Protein AF-A0AAN4YUD2-F1 (afdb_monomer_lite)

Foldseek 3Di:
DDDPDPDDDPDDDDDDDDDQQDQPDPVNVVQFQPDLEAEDAAPQQDLVCLLSNLVSCNRRHHVNHDYHYHHDQPVHPVSVVSSVVNNVVVPDDDPDDWDWDVVCCVVPVDTDIDD

Radius of gyration: 17.35 Å; chains: 1; bounding box: 38×37×49 Å

Organism: Aspergillus oryzae (NCBI:txid5062)

Sequence (115 aa):
MSSNLPDPSTAQVSIYPHEWGVFTAPFAQENKGAFTRIIAADCFWQKSQHESLARSMAWFLAPGGRVWVVSEPHLGRAVVVGFFETVLALGFEIEVVFERDLMSYIESGVEVRRE

Structure (mmCIF, N/CA/C/O backbone):
data_AF-A0AAN4YUD2-F1
#
_entry.id   AF-A0AAN4YUD2-F1
#
loop_
_atom_site.group_PDB
_atom_site.id
_atom_site.type_symbol
_atom_site.label_atom_id
_atom_site.label_alt_id
_atom_site.label_comp_id
_atom_site.label_asym_id
_atom_site.label_entity_id
_atom_site.label_seq_id
_atom_site.pdbx_PDB_ins_code
_atom_site.Cartn_x
_atom_site.Cartn_y
_atom_site.Cartn_z
_atom_site.occupancy
_atom_site.B_iso_or_equiv
_atom_site.auth_seq_id
_atom_site.auth_comp_id
_atom_site.auth_asym_id
_atom_site.auth_atom_id
_atom_site.pdbx_PDB_model_num
ATOM 1 N N . MET A 1 1 ? -20.412 27.158 -26.633 1.00 47.84 1 MET A N 1
ATOM 2 C CA . MET A 1 1 ? -19.181 26.816 -25.891 1.00 47.84 1 MET A CA 1
ATOM 3 C C . MET A 1 1 ? -19.533 25.694 -24.928 1.00 47.84 1 MET A C 1
ATOM 5 O O . MET A 1 1 ? -20.162 25.964 -23.917 1.00 47.84 1 MET A O 1
ATOM 9 N N . SER A 1 2 ? -19.260 24.441 -25.292 1.00 55.28 2 SER A N 1
ATOM 10 C CA . SER A 1 2 ? -19.445 23.279 -24.412 1.00 55.28 2 SER A CA 1
ATOM 11 C C . SER A 1 2 ? -18.297 23.243 -23.401 1.00 55.28 2 SER A C 1
ATOM 13 O O . SER A 1 2 ? -17.135 23.260 -23.805 1.00 55.28 2 SER A O 1
ATOM 15 N N . SER A 1 3 ? -18.593 23.263 -22.102 1.00 65.38 3 SER A N 1
ATOM 16 C CA . SER A 1 3 ? -17.565 23.171 -21.063 1.00 65.38 3 SER A CA 1
ATOM 17 C C . SER A 1 3 ? -16.937 21.777 -21.069 1.00 65.38 3 SER A C 1
ATOM 19 O O . SER A 1 3 ? -17.664 20.792 -21.016 1.00 65.38 3 SER A O 1
ATOM 21 N N . ASN A 1 4 ? -15.603 21.684 -21.048 1.00 71.50 4 ASN A N 1
ATOM 22 C CA . ASN A 1 4 ? -14.848 20.428 -20.859 1.00 71.50 4 ASN A CA 1
ATOM 23 C C . ASN A 1 4 ? -14.959 19.864 -19.427 1.00 71.50 4 ASN A C 1
ATOM 25 O O . ASN A 1 4 ? -14.118 19.076 -18.999 1.00 71.50 4 ASN A O 1
ATOM 29 N N . LEU A 1 5 ? -15.943 20.324 -18.656 1.00 65.44 5 LEU A N 1
ATOM 30 C CA . LEU A 1 5 ? -16.183 19.821 -17.318 1.00 65.44 5 LEU A CA 1
ATOM 31 C C . LEU A 1 5 ? -17.097 18.603 -17.452 1.00 65.44 5 LEU A C 1
ATOM 33 O O . LEU A 1 5 ? -18.183 18.745 -18.019 1.00 65.44 5 LEU A O 1
ATOM 37 N N . PRO A 1 6 ? -16.665 17.420 -16.985 1.00 67.62 6 PRO A N 1
ATOM 38 C CA . PRO A 1 6 ? -17.564 16.284 -16.890 1.00 67.62 6 PRO A CA 1
ATOM 39 C C . PRO A 1 6 ? -18.729 16.632 -15.957 1.00 67.62 6 PRO A C 1
ATOM 41 O O . PRO A 1 6 ? -18.591 17.488 -15.075 1.00 67.62 6 PRO A O 1
ATOM 44 N N . ASP A 1 7 ? -19.864 15.958 -16.146 1.00 75.31 7 ASP A N 1
ATOM 45 C CA . ASP A 1 7 ? -20.990 16.073 -15.222 1.00 75.31 7 ASP A CA 1
ATOM 46 C C . ASP A 1 7 ? -20.514 15.840 -13.777 1.00 75.31 7 ASP A C 1
ATOM 48 O O . ASP A 1 7 ? -19.638 14.994 -13.546 1.00 75.31 7 ASP A O 1
ATOM 52 N N . PRO A 1 8 ? -21.047 16.592 -12.796 1.00 70.38 8 PRO A N 1
ATOM 53 C CA . PRO A 1 8 ? -20.625 16.474 -11.409 1.00 70.38 8 PRO A CA 1
ATOM 54 C C . PRO A 1 8 ? -20.742 15.018 -10.955 1.00 70.38 8 PRO A C 1
ATOM 56 O O . PRO A 1 8 ? -21.816 14.418 -10.984 1.00 70.38 8 PRO A O 1
ATOM 59 N N . SER A 1 9 ? -19.601 14.440 -10.576 1.00 70.25 9 SER A N 1
ATOM 60 C CA . SER A 1 9 ? -19.522 13.030 -10.211 1.00 70.25 9 SER A CA 1
ATOM 61 C C . SER A 1 9 ? -20.434 12.745 -9.017 1.00 70.25 9 SER A C 1
ATOM 63 O O . SER A 1 9 ? -20.445 13.502 -8.047 1.00 70.25 9 SER A O 1
ATOM 65 N N . THR A 1 10 ? -21.124 11.608 -9.033 1.00 79.88 10 THR A N 1
ATOM 66 C CA . THR A 1 10 ? -21.913 11.125 -7.889 1.00 79.88 10 THR A CA 1
ATOM 67 C C . THR A 1 10 ? -21.046 10.544 -6.765 1.00 79.88 10 THR A C 1
ATOM 69 O O . THR A 1 10 ? -21.582 9.967 -5.819 1.00 79.88 10 THR A O 1
ATOM 72 N N . ALA A 1 11 ? -19.714 10.625 -6.864 1.00 82.56 11 ALA A N 1
ATOM 73 C CA . ALA A 1 11 ? -18.819 10.104 -5.843 1.00 82.56 11 ALA A CA 1
ATOM 74 C C . ALA A 1 11 ? -18.909 10.950 -4.567 1.00 82.56 11 ALA A C 1
ATOM 76 O O . ALA A 1 11 ? -18.799 12.176 -4.599 1.00 82.56 11 ALA A O 1
ATOM 77 N N . GLN A 1 12 ? -19.070 10.281 -3.428 1.00 89.62 12 GLN A N 1
ATOM 78 C CA . GLN A 1 12 ? -18.938 10.918 -2.124 1.00 89.62 12 GLN A CA 1
ATOM 79 C C . GLN A 1 12 ? -17.449 11.086 -1.822 1.00 89.62 12 GLN A C 1
ATOM 81 O O . GLN A 1 12 ? -16.739 10.104 -1.613 1.00 89.62 12 GLN A O 1
ATOM 86 N N . VAL A 1 13 ? -16.975 12.331 -1.848 1.00 92.12 13 VAL A N 1
ATOM 87 C CA . VAL A 1 13 ? -15.571 12.674 -1.603 1.00 92.12 13 VAL A CA 1
ATOM 88 C C . VAL A 1 13 ? -15.460 13.426 -0.285 1.00 92.12 13 VAL A C 1
ATOM 90 O O . VAL A 1 13 ? -16.182 14.388 -0.036 1.00 92.12 13 VAL A O 1
ATOM 93 N N . SER A 1 14 ? -14.519 12.994 0.544 1.00 94.19 14 SER A N 1
ATOM 94 C CA . SER A 1 14 ? -14.209 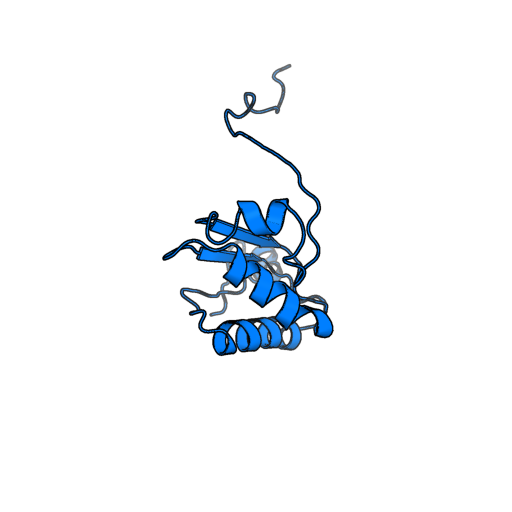13.581 1.844 1.00 94.19 14 SER A CA 1
ATOM 95 C C . SER A 1 14 ? -12.698 13.641 2.033 1.00 94.19 14 SER A C 1
ATOM 97 O O . SER A 1 14 ? -11.975 12.797 1.505 1.00 94.19 14 SER A O 1
ATOM 99 N N . ILE A 1 15 ? -12.221 14.617 2.802 1.00 96.12 15 ILE A N 1
ATOM 100 C CA . ILE A 1 15 ? -10.795 14.832 3.057 1.00 96.12 15 ILE A CA 1
ATOM 101 C C . ILE A 1 15 ? -10.575 14.806 4.564 1.00 96.12 15 ILE A C 1
ATOM 103 O O . ILE A 1 15 ? -11.241 15.535 5.298 1.00 96.12 15 ILE A O 1
ATOM 107 N N . TYR A 1 16 ? -9.620 13.992 5.007 1.00 96.19 16 TYR A N 1
ATOM 108 C CA . TYR A 1 16 ? -9.237 13.878 6.410 1.00 96.19 16 TYR A CA 1
ATOM 109 C C . TYR A 1 16 ? -7.715 13.950 6.547 1.00 96.19 16 TYR A C 1
ATOM 111 O O . TYR A 1 16 ? -7.005 13.358 5.730 1.00 96.19 16 TYR A O 1
ATOM 119 N N . PRO A 1 17 ? -7.191 14.655 7.563 1.00 95.88 17 PRO A N 1
ATOM 120 C CA . PRO A 1 17 ? -5.775 14.595 7.885 1.00 95.88 17 PRO A CA 1
ATOM 121 C C . PRO A 1 17 ? -5.432 13.226 8.487 1.00 95.88 17 PRO A C 1
ATOM 123 O O . PRO A 1 17 ? -6.148 12.724 9.353 1.00 95.88 17 PRO A O 1
ATOM 126 N N . HIS A 1 18 ? -4.312 12.643 8.059 1.00 96.56 18 HIS A N 1
ATOM 127 C CA . HIS A 1 18 ? -3.775 11.408 8.629 1.00 96.56 18 HIS A CA 1
ATOM 128 C C . HIS A 1 18 ? -2.250 11.388 8.522 1.00 96.56 18 HIS A C 1
ATOM 130 O O . HIS A 1 18 ? -1.702 11.542 7.431 1.00 96.56 18 HIS A O 1
ATOM 136 N N . GLU A 1 19 ? -1.572 11.169 9.645 1.00 97.06 19 GLU A N 1
ATOM 137 C CA . GLU A 1 19 ? -0.123 10.970 9.689 1.00 97.06 19 GLU A CA 1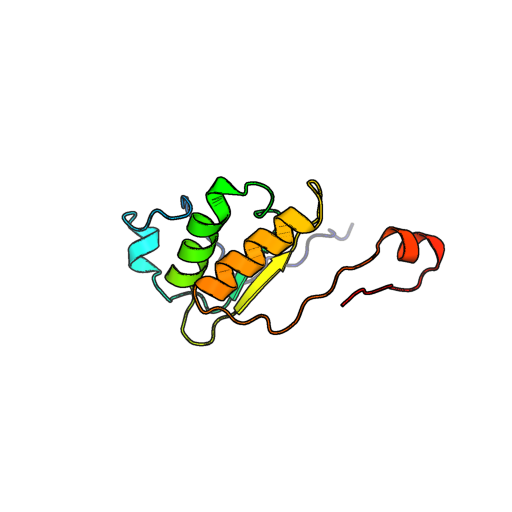
ATOM 138 C C . GLU A 1 19 ? 0.205 9.476 9.605 1.00 97.06 19 GLU A C 1
ATOM 140 O O . GLU A 1 19 ? -0.367 8.649 10.320 1.00 97.06 19 GLU A O 1
ATOM 145 N N . TRP A 1 20 ? 1.142 9.103 8.732 1.00 98.00 20 TRP A N 1
ATOM 146 C CA . TRP A 1 20 ? 1.509 7.701 8.553 1.00 98.00 20 TRP A CA 1
ATOM 147 C C . TRP A 1 20 ? 2.067 7.089 9.843 1.00 98.00 20 TRP A C 1
ATOM 149 O O . TRP A 1 20 ? 2.980 7.627 10.460 1.00 98.00 20 TRP A O 1
ATOM 159 N N . GLY A 1 21 ? 1.547 5.922 10.221 1.00 97.88 21 GLY A N 1
ATOM 160 C CA . GLY A 1 21 ? 1.949 5.178 11.415 1.00 97.88 21 GLY A CA 1
ATOM 161 C C . GLY A 1 21 ? 1.241 5.621 12.699 1.00 97.88 21 GLY A C 1
ATOM 162 O O . GLY A 1 21 ? 1.404 4.964 13.728 1.00 97.88 21 GLY A O 1
ATOM 163 N N . VAL A 1 22 ? 0.428 6.682 12.651 1.00 97.88 22 VAL A N 1
ATOM 164 C CA . VAL A 1 22 ? -0.307 7.202 13.810 1.00 97.88 22 VAL A CA 1
ATOM 165 C C . VAL A 1 22 ? -1.750 6.711 13.781 1.00 97.88 22 VAL A C 1
ATOM 167 O O . VAL A 1 22 ? -2.539 7.100 12.929 1.00 97.88 22 VAL A O 1
ATOM 170 N N . PHE A 1 23 ? -2.123 5.872 14.748 1.00 98.00 23 PHE A N 1
ATOM 171 C CA . PHE A 1 23 ? -3.451 5.240 14.776 1.00 98.00 23 PHE A CA 1
ATOM 172 C C . PHE A 1 23 ? -4.374 5.767 15.869 1.00 98.00 23 PHE A C 1
ATOM 174 O O . PHE A 1 23 ? -5.501 5.310 15.983 1.00 98.00 23 PHE A O 1
ATOM 181 N N . THR A 1 24 ? -3.933 6.710 16.696 1.00 96.69 24 THR A N 1
ATOM 182 C CA . THR A 1 24 ? -4.714 7.214 17.838 1.00 96.69 24 THR A CA 1
ATOM 183 C C . THR A 1 24 ? -5.764 8.255 17.452 1.00 96.69 24 THR A C 1
ATOM 185 O O . THR A 1 24 ? -6.652 8.541 18.250 1.00 96.69 24 THR A O 1
ATOM 188 N N . ALA A 1 25 ? -5.684 8.817 16.243 1.00 93.38 25 ALA A N 1
ATOM 189 C CA . ALA A 1 25 ? -6.655 9.785 15.752 1.00 93.38 25 ALA A CA 1
ATOM 190 C C . ALA A 1 25 ? -8.038 9.133 15.526 1.00 93.38 25 ALA A C 1
ATOM 192 O O . ALA A 1 25 ? -8.090 7.982 15.080 1.00 93.38 25 ALA A O 1
ATOM 193 N N . PRO A 1 26 ? -9.154 9.862 15.745 1.00 95.88 26 PRO A N 1
ATOM 194 C CA . PRO A 1 26 ? -10.506 9.330 15.544 1.00 95.88 26 PRO A CA 1
ATOM 195 C C . PRO A 1 26 ? -10.712 8.706 14.161 1.00 95.88 26 PRO A C 1
ATOM 197 O O . PRO A 1 26 ? -11.147 7.563 14.068 1.00 95.88 26 PRO A O 1
ATOM 200 N N . PHE A 1 27 ? -10.267 9.390 13.098 1.00 96.19 27 PHE A N 1
ATOM 201 C CA . PHE A 1 27 ? -10.333 8.877 11.726 1.00 96.19 27 PHE A CA 1
ATOM 202 C C . PHE A 1 27 ? -9.671 7.499 11.584 1.00 96.19 27 PHE A C 1
ATOM 204 O O . PHE A 1 27 ? -10.239 6.595 10.970 1.00 96.19 27 PHE A O 1
ATOM 211 N N . ALA A 1 28 ? -8.484 7.325 12.175 1.00 97.69 28 ALA A N 1
ATOM 212 C CA . ALA A 1 28 ? -7.752 6.071 12.100 1.00 97.69 28 ALA A CA 1
ATOM 213 C C . ALA A 1 28 ? -8.485 4.936 12.827 1.00 97.69 28 ALA A C 1
ATOM 215 O O . ALA A 1 28 ? -8.541 3.818 12.318 1.00 97.69 28 ALA A O 1
ATOM 216 N N . GLN A 1 29 ? -9.070 5.217 13.992 1.00 97.94 29 GLN A N 1
ATOM 217 C CA . GLN A 1 29 ? -9.832 4.232 14.763 1.00 97.94 29 GLN A CA 1
ATOM 218 C C . GLN A 1 29 ? -11.143 3.841 14.070 1.00 97.94 29 GLN A C 1
ATOM 220 O O . GLN A 1 29 ? -11.442 2.655 13.960 1.00 97.94 29 GLN A O 1
ATOM 225 N N . GLU A 1 30 ? -11.890 4.818 13.558 1.00 97.81 30 GLU A N 1
ATOM 226 C CA . GLU A 1 30 ? -13.188 4.610 12.902 1.00 97.81 30 GLU A CA 1
ATOM 227 C C . GLU A 1 30 ? -13.076 3.842 11.580 1.00 97.81 30 GLU A C 1
ATOM 229 O O . GLU A 1 30 ? -13.997 3.119 11.209 1.00 97.81 30 GLU A O 1
ATOM 234 N N . ASN A 1 31 ? -11.946 3.968 10.877 1.00 98.19 31 ASN A N 1
ATOM 235 C CA . ASN A 1 31 ? -11.767 3.402 9.538 1.00 98.19 31 ASN A CA 1
ATOM 236 C C . ASN A 1 31 ? -10.799 2.210 9.488 1.00 98.19 31 ASN A C 1
ATOM 238 O O . ASN A 1 31 ? -10.336 1.829 8.408 1.00 98.19 31 ASN A O 1
ATOM 242 N N . LYS A 1 32 ? -10.476 1.598 10.634 1.00 98.44 32 LYS A N 1
ATOM 243 C CA . LYS A 1 32 ? -9.637 0.394 10.664 1.00 98.44 32 LYS A CA 1
ATOM 244 C C . LYS A 1 32 ? -10.274 -0.718 9.825 1.00 98.44 32 LYS A C 1
ATOM 246 O O . LYS A 1 32 ? -11.392 -1.144 10.097 1.00 98.44 32 LYS A O 1
ATOM 251 N N . GLY A 1 33 ? -9.544 -1.209 8.826 1.00 98.50 33 GLY A N 1
ATOM 252 C CA . GLY A 1 33 ? -10.012 -2.256 7.921 1.00 98.50 33 GLY A CA 1
ATOM 253 C C . GLY A 1 33 ? -11.234 -1.877 7.076 1.00 98.50 33 GLY A C 1
ATOM 254 O O . GLY A 1 33 ? -11.974 -2.769 6.665 1.00 98.50 33 GLY A O 1
ATOM 255 N N . ALA A 1 34 ? -11.487 -0.586 6.842 1.00 98.19 34 ALA A N 1
ATOM 256 C CA . ALA A 1 34 ? -12.677 -0.124 6.124 1.00 98.19 34 ALA A CA 1
ATOM 257 C C . ALA A 1 34 ? -12.478 -0.017 4.602 1.00 98.19 34 ALA A C 1
ATOM 259 O O . ALA A 1 34 ? -13.443 -0.084 3.839 1.00 98.19 34 ALA A O 1
ATOM 260 N N . PHE A 1 35 ? -11.239 0.148 4.132 1.00 98.44 35 PHE A N 1
ATOM 261 C CA . PHE A 1 35 ? -10.974 0.473 2.733 1.00 98.44 35 PHE A CA 1
ATOM 262 C C . PHE A 1 35 ? -10.632 -0.772 1.919 1.00 98.44 35 PHE A C 1
ATOM 264 O O . PHE A 1 35 ? -9.657 -1.470 2.179 1.00 98.44 35 PHE A O 1
ATOM 271 N N . THR A 1 36 ? -11.399 -1.030 0.863 1.00 98.38 36 THR A N 1
ATOM 272 C CA . THR A 1 36 ? -11.124 -2.137 -0.071 1.00 98.38 36 THR A CA 1
ATOM 273 C C . THR A 1 36 ? -10.046 -1.788 -1.098 1.00 98.38 36 THR A C 1
ATOM 275 O O . THR A 1 36 ? -9.482 -2.681 -1.739 1.00 98.38 36 THR A O 1
ATOM 278 N N . ARG A 1 37 ? -9.775 -0.494 -1.293 1.00 98.19 37 ARG A N 1
ATOM 279 C CA . ARG A 1 37 ? -8.772 0.044 -2.212 1.00 98.19 37 ARG A CA 1
ATOM 280 C C . ARG A 1 37 ? -8.057 1.207 -1.541 1.00 98.19 37 ARG A C 1
ATOM 282 O O . ARG A 1 37 ? -8.708 2.139 -1.083 1.00 98.19 37 ARG A O 1
ATOM 289 N N . ILE A 1 38 ? -6.732 1.160 -1.528 1.00 98.38 38 ILE A N 1
ATOM 290 C CA . ILE A 1 38 ? -5.875 2.281 -1.128 1.00 98.38 38 ILE A CA 1
ATOM 291 C C . ILE A 1 38 ? -5.023 2.641 -2.338 1.00 98.38 38 ILE A C 1
ATOM 293 O O . ILE A 1 38 ? -4.495 1.750 -2.996 1.00 98.38 38 ILE A O 1
ATOM 297 N N . ILE A 1 39 ? -4.899 3.928 -2.648 1.00 98.19 39 ILE A N 1
ATOM 298 C CA . ILE A 1 39 ? -4.039 4.419 -3.728 1.00 98.19 39 ILE A CA 1
ATOM 299 C C . ILE A 1 39 ? -2.968 5.294 -3.090 1.00 98.19 39 ILE A C 1
ATOM 301 O O . ILE A 1 39 ? -3.294 6.246 -2.384 1.00 98.19 39 ILE A O 1
ATOM 305 N N . ALA A 1 40 ? -1.704 4.968 -3.335 1.00 96.81 40 ALA A N 1
ATOM 306 C CA . ALA A 1 40 ? -0.562 5.762 -2.910 1.00 96.81 40 ALA A CA 1
ATOM 307 C C . ALA A 1 40 ? 0.257 6.128 -4.147 1.00 96.81 40 ALA A C 1
ATOM 309 O O . ALA A 1 40 ? 0.826 5.262 -4.814 1.00 96.81 40 ALA A O 1
ATOM 310 N N . ALA A 1 41 ? 0.278 7.420 -4.459 1.00 95.50 41 ALA A N 1
ATOM 311 C CA . ALA A 1 41 ? 1.025 7.973 -5.574 1.00 95.50 41 ALA A CA 1
ATOM 312 C C . ALA A 1 41 ? 2.188 8.805 -5.028 1.00 95.50 41 ALA A C 1
ATOM 314 O O . ALA A 1 41 ? 1.978 9.675 -4.189 1.00 95.50 41 ALA A O 1
ATOM 315 N N . ASP A 1 42 ? 3.400 8.493 -5.477 1.00 92.25 42 ASP A N 1
ATOM 316 C CA . ASP A 1 42 ? 4.639 9.209 -5.161 1.00 92.25 42 ASP A CA 1
ATOM 317 C C . ASP A 1 42 ? 4.916 9.410 -3.653 1.00 92.25 42 ASP A C 1
ATOM 319 O O . ASP A 1 42 ? 5.322 10.465 -3.172 1.00 92.25 42 ASP A O 1
ATOM 323 N N . CYS A 1 43 ? 4.679 8.354 -2.867 1.00 94.12 43 CYS A N 1
ATOM 324 C CA . CYS A 1 43 ? 4.835 8.363 -1.405 1.00 94.12 43 CYS A CA 1
ATOM 325 C C . CYS A 1 43 ? 6.109 7.645 -0.911 1.00 94.12 43 CYS A C 1
ATOM 327 O O . CYS A 1 43 ? 6.313 7.503 0.293 1.00 94.12 43 CYS A O 1
ATOM 329 N N . PHE A 1 44 ? 6.956 7.143 -1.815 1.00 93.94 44 PHE A N 1
ATOM 330 C CA . PHE A 1 44 ? 7.922 6.072 -1.505 1.00 93.94 44 PHE A CA 1
ATOM 331 C C . PHE A 1 44 ? 9.374 6.540 -1.406 1.00 93.94 44 PHE A C 1
ATOM 333 O O . PHE A 1 44 ? 10.262 5.747 -1.101 1.00 93.94 44 PHE A O 1
ATOM 340 N N . TRP A 1 45 ? 9.645 7.818 -1.656 1.00 91.12 45 TRP A N 1
ATOM 341 C CA . TRP A 1 45 ? 11.003 8.360 -1.691 1.00 91.12 45 TRP A CA 1
ATOM 342 C C . TRP A 1 45 ? 11.661 8.414 -0.296 1.00 91.12 45 TRP A C 1
ATOM 344 O O . TRP A 1 45 ? 12.882 8.282 -0.176 1.00 91.12 45 TRP A O 1
ATOM 354 N N . GLN A 1 46 ? 10.871 8.563 0.775 1.00 93.94 46 GLN A N 1
ATOM 355 C CA . GLN A 1 46 ? 11.375 8.728 2.139 1.00 93.94 46 GLN A CA 1
ATOM 356 C C . GLN A 1 46 ? 11.522 7.381 2.864 1.00 93.94 46 GLN A C 1
ATOM 358 O O . GLN A 1 46 ? 10.605 6.913 3.536 1.00 93.94 46 GLN A O 1
ATOM 363 N N . LYS A 1 47 ? 12.714 6.774 2.771 1.00 94.69 47 LYS A N 1
ATOM 364 C CA . LYS A 1 47 ? 13.023 5.448 3.353 1.00 94.69 47 LYS A CA 1
ATOM 365 C C . LYS A 1 47 ? 12.642 5.297 4.827 1.00 94.69 47 LYS A C 1
ATOM 367 O O . LYS A 1 47 ? 12.099 4.271 5.216 1.00 94.69 47 LYS A O 1
ATOM 372 N N . SER A 1 48 ? 12.886 6.323 5.644 1.00 96.44 48 SER A N 1
ATOM 373 C CA . SER A 1 48 ? 12.563 6.293 7.079 1.00 96.44 48 SER A CA 1
ATOM 374 C C . SER A 1 48 ? 11.064 6.161 7.367 1.00 96.44 48 SER A C 1
ATOM 376 O O . SER A 1 48 ? 10.695 5.796 8.475 1.00 96.44 48 SER A O 1
ATOM 378 N N . GLN A 1 49 ? 10.205 6.448 6.385 1.00 97.62 49 GLN A N 1
ATOM 379 C CA . GLN A 1 49 ? 8.754 6.375 6.515 1.00 97.62 49 GLN A CA 1
ATOM 380 C C . GLN A 1 49 ? 8.143 5.122 5.881 1.00 97.62 49 GLN A C 1
ATOM 382 O O . GLN A 1 49 ? 6.927 4.955 5.970 1.00 97.62 49 GLN A O 1
ATOM 387 N N . HIS A 1 50 ? 8.935 4.235 5.262 1.00 97.88 50 HIS A N 1
ATOM 388 C CA . HIS A 1 50 ? 8.410 3.036 4.594 1.00 97.88 50 HIS A CA 1
ATOM 389 C C . HIS A 1 50 ? 7.568 2.175 5.533 1.00 97.88 50 HIS A C 1
ATOM 391 O O . HIS A 1 50 ? 6.438 1.835 5.189 1.00 97.88 50 HIS A O 1
ATOM 397 N N . GLU A 1 51 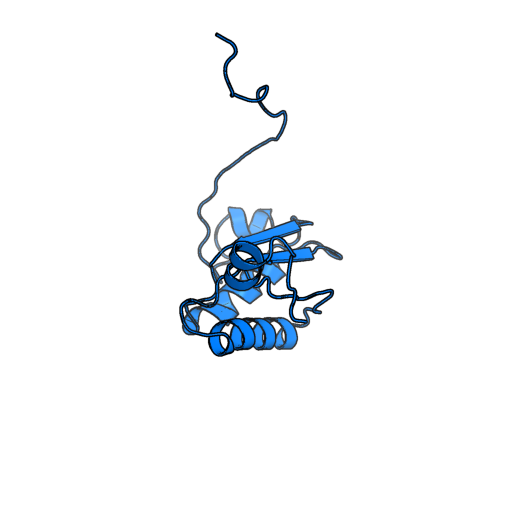? 8.070 1.890 6.736 1.00 98.44 51 GLU A N 1
ATOM 398 C CA . GLU A 1 51 ? 7.336 1.090 7.721 1.00 98.44 51 GLU A CA 1
ATOM 399 C C . GLU A 1 51 ? 6.048 1.795 8.169 1.00 98.44 51 GLU A C 1
ATOM 401 O O . GLU A 1 51 ? 4.979 1.188 8.185 1.00 98.44 51 GLU A O 1
ATOM 406 N N . SER A 1 52 ? 6.114 3.091 8.478 1.00 98.50 52 SER A N 1
ATOM 407 C CA . SER A 1 52 ? 4.950 3.881 8.897 1.00 98.50 52 SER A CA 1
ATOM 408 C C . SER A 1 52 ? 3.857 3.917 7.825 1.00 98.50 52 SER A C 1
ATOM 410 O O . SER A 1 52 ? 2.667 3.767 8.130 1.00 98.50 52 SER A O 1
ATOM 412 N N . LEU A 1 53 ? 4.245 4.077 6.557 1.00 98.31 53 LEU A N 1
ATOM 413 C CA . LEU A 1 53 ? 3.332 4.044 5.419 1.00 98.31 53 LEU A CA 1
ATOM 414 C C . LEU A 1 53 ? 2.730 2.644 5.240 1.00 98.31 53 LEU A C 1
ATOM 416 O O . LEU A 1 53 ? 1.508 2.511 5.179 1.00 98.31 53 LEU A O 1
ATOM 420 N N . ALA A 1 54 ? 3.559 1.600 5.236 1.00 98.31 54 ALA A N 1
ATOM 421 C CA . ALA A 1 54 ? 3.117 0.216 5.083 1.00 98.31 54 ALA A CA 1
ATOM 422 C C . ALA A 1 54 ? 2.163 -0.222 6.210 1.00 98.31 54 ALA A C 1
ATOM 424 O O . ALA A 1 54 ? 1.118 -0.820 5.955 1.00 98.31 54 ALA A O 1
ATOM 425 N N . ARG A 1 55 ? 2.453 0.158 7.460 1.00 98.50 55 ARG A N 1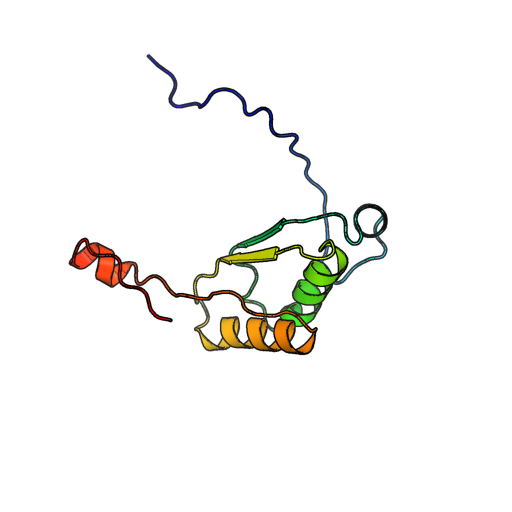
ATOM 426 C CA . ARG A 1 55 ? 1.557 -0.069 8.603 1.00 98.50 55 ARG A CA 1
ATOM 427 C C . ARG A 1 55 ? 0.242 0.685 8.462 1.00 98.50 55 ARG A C 1
ATOM 429 O O . ARG A 1 55 ? -0.792 0.156 8.853 1.00 98.50 55 ARG A O 1
ATOM 436 N N . SER A 1 56 ? 0.262 1.894 7.899 1.00 98.50 56 SER A N 1
ATOM 437 C CA . SER A 1 56 ? -0.971 2.641 7.618 1.00 98.50 56 SER A CA 1
ATOM 438 C C . SER A 1 56 ? -1.826 1.928 6.585 1.00 98.50 56 SER A C 1
ATOM 440 O O . SER A 1 56 ? -3.022 1.758 6.802 1.00 98.50 56 SER A O 1
ATOM 442 N N . MET A 1 57 ? -1.210 1.444 5.505 1.00 98.44 57 MET A N 1
ATOM 443 C CA . MET A 1 57 ? -1.906 0.632 4.512 1.00 98.44 57 MET A CA 1
ATOM 444 C C . MET A 1 57 ? -2.535 -0.596 5.171 1.00 98.44 57 MET A C 1
ATOM 446 O O . MET A 1 57 ? -3.737 -0.787 5.041 1.00 98.44 57 MET A O 1
ATOM 450 N N . ALA A 1 58 ? -1.770 -1.362 5.953 1.00 98.31 58 ALA A N 1
ATOM 451 C CA . ALA A 1 58 ? -2.271 -2.557 6.635 1.00 98.31 58 ALA A CA 1
ATOM 452 C C . ALA A 1 58 ? -3.419 -2.250 7.608 1.00 98.31 58 ALA A C 1
ATOM 454 O O . ALA A 1 58 ? -4.378 -3.009 7.702 1.00 98.31 58 ALA A O 1
ATOM 455 N N . TRP A 1 59 ? -3.333 -1.131 8.330 1.00 98.56 59 TRP A N 1
ATOM 456 C CA . TRP A 1 59 ? -4.347 -0.722 9.298 1.00 98.56 59 TRP A CA 1
ATOM 457 C C . TRP A 1 59 ? -5.696 -0.418 8.644 1.00 98.56 59 TRP A C 1
ATOM 459 O O . TRP A 1 59 ? -6.746 -0.783 9.171 1.00 98.56 59 TRP A O 1
ATOM 469 N N . PHE A 1 60 ? -5.665 0.266 7.504 1.00 98.56 60 PHE A N 1
ATOM 470 C CA . PHE A 1 60 ? -6.854 0.735 6.800 1.00 98.56 60 PHE A CA 1
ATOM 471 C C . PHE A 1 60 ? -7.445 -0.293 5.836 1.00 98.56 60 PHE A C 1
ATOM 473 O O . PHE A 1 60 ? -8.630 -0.206 5.506 1.00 98.56 60 PHE A O 1
ATOM 480 N N . LEU A 1 61 ? -6.646 -1.259 5.385 1.00 98.50 61 LEU A N 1
ATOM 481 C CA . LEU A 1 61 ? -7.056 -2.215 4.369 1.00 98.50 61 LEU A CA 1
ATOM 482 C C . LEU A 1 61 ? -8.052 -3.236 4.925 1.00 98.50 61 LEU A C 1
ATOM 484 O O . LEU A 1 61 ? -7.778 -3.946 5.891 1.00 98.50 61 LEU A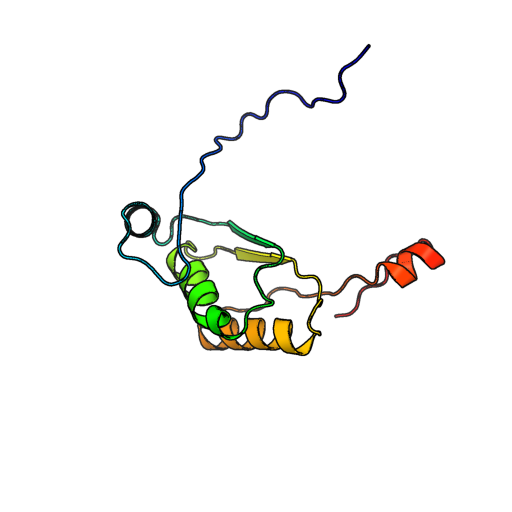 O 1
ATOM 488 N N . ALA A 1 62 ? -9.211 -3.329 4.283 1.00 98.50 62 ALA A N 1
ATOM 489 C CA . ALA A 1 62 ? -10.185 -4.379 4.543 1.00 98.50 62 ALA A CA 1
ATOM 490 C C . ALA A 1 62 ? -9.630 -5.761 4.140 1.00 98.50 62 ALA A C 1
ATOM 492 O O . ALA A 1 62 ? -8.789 -5.840 3.237 1.00 98.50 62 ALA A O 1
ATOM 493 N N . PRO A 1 63 ? -10.123 -6.869 4.726 1.00 97.00 63 PRO A N 1
ATOM 494 C CA . PRO A 1 63 ? -9.786 -8.213 4.262 1.00 97.00 63 PRO A CA 1
ATOM 495 C C . PRO A 1 63 ? -10.034 -8.374 2.752 1.00 97.00 63 PRO A C 1
ATOM 497 O O . PRO A 1 63 ? -11.113 -8.052 2.256 1.00 97.00 63 PRO A O 1
ATOM 500 N N . GLY A 1 64 ? -9.026 -8.845 2.010 1.00 96.25 64 GLY A N 1
ATOM 501 C CA . GLY A 1 64 ? -9.082 -8.962 0.543 1.00 96.25 64 GLY A CA 1
ATOM 502 C C . GLY A 1 64 ? -8.977 -7.630 -0.219 1.00 96.25 64 GLY A C 1
ATOM 503 O O . GLY A 1 64 ? -9.185 -7.592 -1.435 1.00 96.25 64 GLY A O 1
ATOM 504 N N . GLY A 1 65 ? -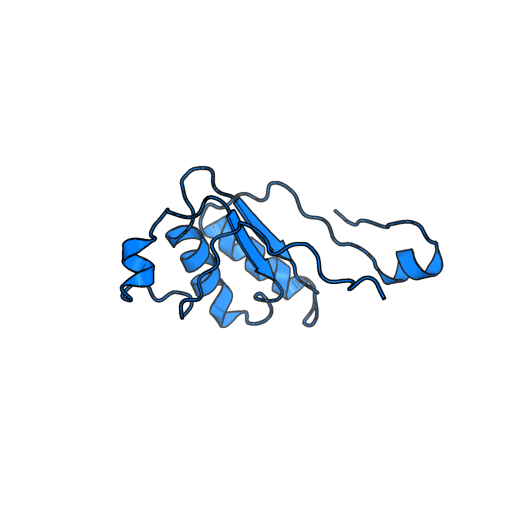8.679 -6.528 0.474 1.00 97.88 65 GLY A N 1
ATOM 505 C CA . GLY A 1 65 ? -8.408 -5.233 -0.137 1.00 97.88 65 GLY A CA 1
ATOM 506 C C . GLY A 1 65 ? -7.102 -5.216 -0.934 1.00 97.88 65 GLY A C 1
ATOM 507 O O . GLY A 1 65 ? -6.264 -6.106 -0.816 1.00 97.88 65 GLY A O 1
ATOM 508 N N . ARG A 1 66 ? -6.926 -4.182 -1.764 1.00 98.38 66 ARG A N 1
ATOM 509 C CA . ARG A 1 66 ? -5.718 -3.989 -2.582 1.00 98.38 66 ARG A CA 1
ATOM 510 C C . ARG A 1 66 ? -5.145 -2.591 -2.426 1.00 98.38 66 ARG A C 1
ATOM 512 O O . ARG A 1 66 ? -5.894 -1.615 -2.347 1.00 98.38 66 ARG A O 1
ATOM 519 N N . VAL A 1 67 ? -3.823 -2.501 -2.467 1.00 98.19 67 VAL A N 1
ATOM 520 C CA . VAL A 1 67 ? -3.099 -1.233 -2.530 1.00 98.19 67 VAL A CA 1
ATOM 521 C C . VAL A 1 67 ? -2.568 -1.038 -3.945 1.00 98.19 67 VAL A C 1
ATOM 523 O O . VAL A 1 67 ? -1.915 -1.920 -4.492 1.00 98.19 67 VAL A O 1
ATOM 526 N N . TRP A 1 68 ? -2.841 0.122 -4.528 1.00 97.81 68 TRP A N 1
ATOM 527 C CA . TRP A 1 68 ? -2.299 0.556 -5.808 1.00 97.81 68 TRP A CA 1
ATOM 528 C C . TRP A 1 68 ? -1.151 1.520 -5.541 1.00 97.81 68 TRP A C 1
ATOM 530 O O . TRP A 1 68 ? -1.351 2.594 -4.971 1.00 97.81 68 TRP A O 1
ATOM 540 N N . VAL A 1 69 ? 0.048 1.113 -5.941 1.00 95.62 69 VAL A N 1
ATOM 541 C CA . VAL A 1 69 ? 1.286 1.874 -5.770 1.00 95.62 69 VAL A CA 1
ATOM 542 C C . VAL A 1 69 ? 1.668 2.462 -7.120 1.00 95.62 69 VAL A C 1
ATOM 544 O O . VAL A 1 69 ? 1.849 1.730 -8.090 1.00 95.62 69 VAL A O 1
ATOM 547 N N . VAL A 1 70 ? 1.792 3.785 -7.180 1.00 94.75 70 VAL A N 1
ATOM 548 C CA . VAL A 1 70 ? 2.262 4.504 -8.368 1.00 94.75 70 VAL A CA 1
ATOM 549 C C . VAL A 1 70 ? 3.478 5.325 -7.971 1.00 94.75 70 VAL A C 1
ATOM 551 O O . VAL A 1 70 ? 3.352 6.281 -7.214 1.00 94.75 70 VAL A O 1
ATOM 554 N N . SER A 1 71 ? 4.659 4.957 -8.455 1.00 90.94 71 SER A N 1
ATOM 555 C CA . SER A 1 71 ? 5.905 5.656 -8.135 1.00 90.94 71 SER A CA 1
ATOM 556 C C . SER A 1 71 ? 6.654 6.004 -9.402 1.00 90.94 71 SER A C 1
ATOM 558 O O . SER A 1 71 ? 6.783 5.170 -10.296 1.00 90.94 71 SER A O 1
ATOM 560 N N . GLU A 1 72 ? 7.246 7.190 -9.420 1.00 85.44 72 GLU A N 1
ATOM 561 C CA . GLU A 1 72 ? 8.384 7.471 -10.280 1.00 85.44 72 GLU A CA 1
ATOM 562 C C . GLU A 1 72 ? 9.672 7.262 -9.457 1.00 85.44 72 GLU A C 1
ATOM 564 O O . GLU A 1 72 ? 9.731 7.658 -8.289 1.00 85.44 72 GLU A O 1
ATOM 569 N N . PRO A 1 73 ? 10.707 6.585 -9.982 1.00 81.81 73 PRO A N 1
ATOM 570 C CA . PRO A 1 73 ? 11.917 6.276 -9.224 1.00 81.81 73 PRO A CA 1
ATOM 571 C C . PRO A 1 73 ? 12.874 7.482 -9.157 1.00 81.81 73 PRO A C 1
ATOM 573 O O . PRO A 1 73 ? 14.045 7.359 -9.513 1.00 81.81 73 PRO A O 1
ATOM 576 N N . HIS A 1 74 ? 12.409 8.640 -8.675 1.00 79.06 74 HIS A N 1
ATOM 577 C CA . HIS A 1 74 ? 13.187 9.890 -8.620 1.00 79.06 74 HIS A CA 1
ATOM 578 C C . HIS A 1 74 ? 14.515 9.754 -7.854 1.00 79.06 74 HIS A C 1
ATOM 580 O O . HIS A 1 74 ? 15.518 10.360 -8.222 1.00 79.06 74 HIS A O 1
ATOM 586 N N . LEU A 1 75 ? 14.532 8.932 -6.799 1.00 80.19 75 LEU A N 1
ATOM 587 C CA . LEU A 1 75 ? 15.727 8.626 -5.996 1.00 80.19 75 LEU A CA 1
ATOM 588 C C . LEU A 1 75 ? 16.357 7.267 -6.348 1.00 80.19 75 LEU A C 1
ATOM 590 O O . LEU A 1 75 ? 17.202 6.752 -5.616 1.00 80.19 75 LEU A O 1
ATOM 594 N N . GLY A 1 76 ? 15.947 6.682 -7.473 1.00 86.00 76 GLY A N 1
ATOM 595 C CA . GLY A 1 76 ? 16.397 5.386 -7.959 1.00 86.00 76 GLY A CA 1
ATOM 596 C C . GLY A 1 76 ? 15.507 4.217 -7.531 1.00 86.00 76 GLY A C 1
ATOM 597 O O . GLY A 1 76 ? 14.854 4.224 -6.486 1.00 86.00 76 GLY A O 1
ATOM 598 N N . ARG A 1 77 ? 15.525 3.160 -8.352 1.00 90.31 77 ARG A N 1
ATOM 599 C CA . ARG A 1 77 ? 14.695 1.950 -8.190 1.00 90.31 77 ARG A CA 1
ATOM 600 C C . ARG A 1 77 ? 14.883 1.267 -6.842 1.00 90.31 77 ARG A C 1
ATOM 602 O O . ARG A 1 77 ? 13.910 0.824 -6.250 1.00 90.31 77 ARG A O 1
ATOM 609 N N . ALA A 1 78 ? 16.113 1.248 -6.329 1.00 92.62 78 ALA A N 1
ATOM 610 C CA . ALA A 1 78 ? 16.432 0.628 -5.044 1.00 92.62 78 ALA A CA 1
ATOM 611 C C . ALA A 1 78 ? 15.618 1.214 -3.875 1.00 92.62 78 ALA A C 1
ATOM 613 O O . ALA A 1 78 ? 15.346 0.515 -2.906 1.00 92.62 78 ALA A O 1
ATOM 614 N N . VAL A 1 79 ? 15.207 2.485 -3.955 1.00 93.00 79 VAL A N 1
ATOM 615 C CA . VAL A 1 79 ? 14.353 3.099 -2.928 1.00 93.00 79 VAL A CA 1
ATOM 616 C C . VAL A 1 79 ? 12.946 2.512 -2.971 1.00 93.00 79 VAL A C 1
ATOM 618 O O . VAL A 1 79 ? 12.421 2.123 -1.936 1.00 93.00 79 VAL A O 1
ATOM 621 N N . VAL A 1 80 ? 12.359 2.394 -4.161 1.00 93.25 80 VAL A N 1
ATOM 622 C CA . VAL A 1 80 ? 11.023 1.809 -4.340 1.00 93.25 80 VAL A CA 1
ATOM 623 C C . VAL A 1 80 ? 11.033 0.316 -3.992 1.00 93.25 80 VAL A C 1
ATOM 625 O O . VAL A 1 80 ? 10.127 -0.164 -3.318 1.00 93.25 80 VAL A O 1
ATOM 628 N N . VAL A 1 81 ? 12.096 -0.406 -4.362 1.00 94.31 81 VAL A N 1
ATOM 629 C CA . VAL A 1 81 ? 12.301 -1.810 -3.965 1.00 94.31 81 VAL A CA 1
ATOM 630 C C . VAL A 1 81 ? 12.327 -1.959 -2.444 1.00 94.31 81 VAL A C 1
ATOM 632 O O . VAL A 1 81 ? 11.636 -2.827 -1.926 1.00 94.31 81 VAL A O 1
ATOM 635 N N . GLY A 1 82 ? 13.020 -1.076 -1.717 1.00 95.81 82 GLY A N 1
ATOM 636 C CA . GLY A 1 82 ? 13.030 -1.117 -0.248 1.00 95.81 82 GLY A CA 1
ATOM 637 C C . GLY A 1 82 ? 11.636 -0.954 0.378 1.00 95.81 82 GLY A C 1
ATOM 638 O O . GLY A 1 82 ? 11.327 -1.582 1.393 1.00 95.81 82 GLY A O 1
ATOM 639 N N . PHE A 1 83 ? 10.749 -0.182 -0.259 1.00 96.44 83 PHE A N 1
ATOM 640 C CA . PHE A 1 83 ? 9.353 -0.110 0.172 1.00 96.44 83 PHE A CA 1
ATOM 641 C C . PHE A 1 83 ? 8.625 -1.441 -0.064 1.00 96.44 83 PHE A C 1
ATOM 643 O O . PHE A 1 83 ? 7.915 -1.917 0.823 1.00 96.44 83 PHE A O 1
ATOM 650 N N . PHE A 1 84 ? 8.832 -2.072 -1.224 1.00 96.38 84 PHE A N 1
ATOM 651 C CA . PHE A 1 84 ? 8.255 -3.384 -1.524 1.00 96.38 84 PHE A CA 1
ATOM 652 C C . PHE A 1 84 ? 8.749 -4.480 -0.567 1.00 96.38 84 PHE A C 1
ATOM 654 O O . PHE A 1 84 ? 7.943 -5.254 -0.059 1.00 96.38 84 PHE A O 1
ATOM 661 N N . GLU A 1 85 ? 10.039 -4.502 -0.235 1.00 97.81 85 GLU A N 1
ATOM 662 C CA . GLU A 1 85 ? 10.598 -5.399 0.786 1.00 97.81 85 GLU A CA 1
ATOM 663 C C . GLU A 1 85 ? 9.927 -5.190 2.153 1.00 97.81 85 GLU A C 1
ATOM 665 O O . GLU A 1 85 ? 9.595 -6.154 2.844 1.00 97.81 85 GLU A O 1
ATOM 670 N N . THR A 1 86 ? 9.654 -3.933 2.518 1.00 98.25 86 THR A N 1
ATOM 671 C CA . THR A 1 86 ? 8.978 -3.582 3.775 1.00 98.25 86 THR A CA 1
ATOM 672 C C . THR A 1 86 ? 7.544 -4.116 3.829 1.00 98.25 86 THR A C 1
ATOM 674 O O . THR A 1 86 ? 7.145 -4.697 4.840 1.00 98.25 86 THR A O 1
ATOM 677 N N . VAL A 1 87 ? 6.750 -3.951 2.763 1.00 97.56 87 VAL A N 1
ATOM 678 C CA . VAL A 1 87 ? 5.366 -4.468 2.748 1.00 97.56 87 VAL A CA 1
ATOM 679 C C . VAL A 1 87 ? 5.337 -5.998 2.708 1.00 97.56 87 VAL A C 1
ATOM 681 O O . VAL A 1 87 ? 4.510 -6.597 3.393 1.00 97.56 87 VAL A O 1
ATOM 684 N N . LEU A 1 88 ? 6.268 -6.646 2.000 1.00 98.31 88 LEU A N 1
ATOM 685 C CA . LEU A 1 88 ? 6.400 -8.108 2.003 1.00 98.31 88 LEU A CA 1
ATOM 686 C C . LEU A 1 88 ? 6.697 -8.635 3.416 1.00 98.31 88 LEU A C 1
ATOM 688 O O . LEU A 1 88 ? 6.057 -9.581 3.872 1.00 98.31 88 LEU A O 1
ATOM 692 N N . ALA A 1 89 ? 7.602 -7.981 4.153 1.00 98.00 89 ALA A N 1
ATOM 693 C CA . ALA A 1 89 ? 7.899 -8.329 5.545 1.00 98.00 89 ALA A CA 1
ATOM 694 C C . ALA A 1 89 ? 6.691 -8.154 6.492 1.00 98.00 89 ALA A C 1
ATOM 696 O O . ALA A 1 89 ? 6.625 -8.806 7.533 1.00 98.00 89 ALA A O 1
ATOM 697 N N . LEU A 1 90 ? 5.723 -7.306 6.127 1.00 96.38 90 LEU A N 1
ATOM 698 C CA . LEU A 1 90 ? 4.463 -7.100 6.850 1.00 96.38 90 LEU A CA 1
ATOM 699 C C . LEU A 1 90 ? 3.322 -8.021 6.384 1.00 96.38 90 LEU A C 1
ATOM 701 O O . LEU A 1 90 ? 2.201 -7.891 6.876 1.00 96.38 90 LEU A O 1
ATOM 705 N N . GLY A 1 91 ? 3.597 -8.959 5.474 1.00 96.94 91 GLY A N 1
ATOM 706 C CA . GLY A 1 91 ? 2.636 -9.965 5.021 1.00 96.94 91 GLY A CA 1
ATOM 707 C C . GLY A 1 91 ? 1.768 -9.536 3.839 1.00 96.94 91 GLY A C 1
ATOM 708 O O . GLY A 1 91 ? 0.757 -10.180 3.573 1.00 96.94 91 GLY A O 1
ATOM 709 N N . PHE A 1 92 ? 2.131 -8.462 3.133 1.00 98.00 92 PHE A N 1
ATOM 710 C CA . PHE A 1 92 ? 1.536 -8.181 1.828 1.00 98.00 92 PHE A CA 1
ATOM 711 C C . PHE A 1 92 ? 2.077 -9.141 0.770 1.00 98.00 92 PHE A C 1
ATOM 713 O O . PHE A 1 92 ? 3.180 -9.668 0.885 1.00 98.00 92 PHE A O 1
ATOM 720 N N . GLU A 1 93 ? 1.316 -9.286 -0.307 1.00 97.62 93 GLU A N 1
ATOM 721 C CA . GLU A 1 93 ? 1.728 -9.982 -1.520 1.00 97.62 93 GLU A CA 1
ATOM 722 C C . GLU A 1 93 ? 1.734 -8.994 -2.690 1.00 97.62 93 GLU A C 1
ATOM 724 O O . GLU A 1 93 ? 0.900 -8.086 -2.764 1.00 97.62 93 GLU A O 1
ATOM 729 N N . ILE A 1 94 ? 2.678 -9.171 -3.614 1.00 96.75 94 ILE A N 1
ATOM 730 C CA . ILE A 1 94 ? 2.714 -8.410 -4.864 1.00 96.75 94 ILE A CA 1
ATOM 731 C C . ILE A 1 94 ? 1.959 -9.221 -5.917 1.00 96.75 94 ILE A C 1
ATOM 733 O O . ILE A 1 94 ? 2.434 -10.262 -6.356 1.00 96.75 94 ILE A O 1
ATOM 737 N N . GLU A 1 95 ? 0.779 -8.741 -6.316 1.00 96.31 95 GLU A N 1
ATOM 738 C CA . GLU A 1 95 ? -0.028 -9.373 -7.373 1.00 96.31 95 GLU A CA 1
ATOM 739 C C . GLU A 1 95 ? 0.577 -9.127 -8.759 1.00 96.31 95 GLU A C 1
ATOM 741 O O . GLU A 1 95 ? 0.691 -10.040 -9.571 1.00 96.31 95 GLU A O 1
ATOM 746 N N . VAL A 1 96 ? 0.959 -7.879 -9.036 1.00 94.19 96 VAL A N 1
ATOM 747 C CA . VAL A 1 96 ? 1.573 -7.466 -10.296 1.00 94.19 96 VAL A CA 1
ATOM 748 C C . VAL A 1 96 ? 2.408 -6.215 -10.066 1.00 94.19 96 VAL A C 1
ATOM 750 O O . VAL A 1 96 ? 2.013 -5.315 -9.323 1.00 94.19 96 VAL A O 1
ATOM 753 N N . VAL A 1 97 ? 3.553 -6.143 -10.732 1.00 92.12 97 VAL A N 1
ATOM 754 C CA . VAL A 1 97 ? 4.382 -4.946 -10.811 1.00 92.12 97 VAL A CA 1
ATOM 755 C C . VAL A 1 97 ? 4.895 -4.827 -12.237 1.00 92.12 97 VAL A C 1
ATOM 757 O O . VAL A 1 97 ? 5.197 -5.825 -12.881 1.00 92.12 97 VAL A O 1
ATOM 760 N N . PHE A 1 98 ? 4.914 -3.608 -12.756 1.00 90.62 98 PHE A N 1
ATOM 761 C CA . PHE A 1 98 ? 5.588 -3.301 -14.005 1.00 90.62 98 PHE A CA 1
ATOM 762 C C . PHE A 1 98 ? 6.015 -1.838 -13.992 1.00 90.62 98 PHE A C 1
ATOM 764 O O . PHE A 1 98 ? 5.340 -0.971 -13.432 1.00 90.62 98 PHE A O 1
ATOM 771 N N . GLU A 1 99 ? 7.126 -1.554 -14.648 1.00 89.38 99 GLU A N 1
ATOM 772 C CA . GLU A 1 99 ? 7.581 -0.206 -14.942 1.00 89.38 99 GLU A CA 1
ATOM 773 C C . GLU A 1 99 ? 7.205 0.150 -16.381 1.00 89.38 99 GLU A C 1
ATOM 775 O O . GLU A 1 99 ? 7.418 -0.637 -17.304 1.00 89.38 99 GLU A O 1
ATOM 780 N N . ARG A 1 100 ? 6.664 1.355 -16.580 1.00 87.62 100 ARG A N 1
ATOM 781 C CA . ARG A 1 100 ? 6.446 1.931 -17.911 1.00 87.62 100 ARG A CA 1
ATOM 782 C C . ARG A 1 100 ? 7.649 2.769 -18.312 1.00 87.62 100 ARG A C 1
ATOM 784 O O . ARG A 1 100 ? 7.983 3.724 -17.616 1.00 87.62 100 ARG A O 1
ATOM 791 N N . ASP A 1 101 ? 8.251 2.461 -19.456 1.00 83.12 101 ASP A N 1
ATOM 792 C CA . ASP A 1 101 ? 9.292 3.306 -20.039 1.00 83.12 101 ASP A CA 1
ATOM 793 C C . ASP A 1 101 ? 8.657 4.373 -20.939 1.00 83.12 101 ASP A C 1
ATOM 795 O O . ASP A 1 101 ? 8.327 4.137 -22.106 1.00 83.12 101 ASP A O 1
ATOM 799 N N . LEU A 1 102 ? 8.458 5.560 -20.365 1.00 80.44 102 LEU A N 1
ATOM 800 C CA . LEU A 1 102 ? 7.836 6.677 -21.069 1.00 80.44 102 LEU A CA 1
ATOM 801 C C . LEU A 1 102 ? 8.735 7.231 -22.184 1.00 80.44 102 LEU A C 1
ATOM 803 O O . LEU A 1 102 ? 8.214 7.686 -23.198 1.00 80.44 102 LEU A O 1
ATOM 807 N N . MET A 1 103 ? 10.061 7.162 -22.034 1.00 79.19 103 MET A N 1
ATOM 808 C CA . MET A 1 103 ? 10.990 7.671 -23.049 1.00 79.19 103 MET A CA 1
ATOM 809 C C . MET A 1 103 ? 10.955 6.796 -24.297 1.00 79.19 103 MET A C 1
ATOM 811 O O . MET A 1 103 ? 10.736 7.297 -25.398 1.00 79.19 103 MET A O 1
ATOM 815 N N . SER A 1 104 ? 11.040 5.479 -24.112 1.00 73.00 104 SER A N 1
ATOM 816 C CA . SER A 1 104 ? 10.915 4.517 -25.210 1.00 73.00 104 SER A CA 1
ATOM 817 C C . SER A 1 104 ? 9.557 4.633 -25.912 1.00 73.00 104 SER A C 1
ATOM 819 O O . SER A 1 104 ? 9.480 4.527 -27.138 1.00 73.00 104 SER A O 1
ATOM 821 N N . TYR A 1 105 ? 8.481 4.894 -25.159 1.00 75.56 105 TYR A N 1
ATOM 822 C CA . TYR A 1 105 ? 7.159 5.150 -25.735 1.00 75.56 105 TYR A CA 1
ATOM 823 C C . TYR A 1 105 ? 7.127 6.424 -26.584 1.00 75.56 105 TYR A C 1
ATOM 825 O O . TYR A 1 105 ? 6.598 6.396 -27.691 1.00 75.56 105 TYR A O 1
ATOM 833 N N . ILE A 1 106 ? 7.697 7.531 -26.104 1.00 77.81 106 ILE A N 1
ATOM 834 C CA . ILE A 1 106 ? 7.724 8.799 -26.848 1.00 77.81 106 ILE A CA 1
ATOM 835 C C . ILE A 1 106 ? 8.485 8.643 -28.172 1.00 77.81 106 ILE A C 1
ATOM 837 O O . ILE A 1 106 ? 8.064 9.193 -29.188 1.00 77.81 106 ILE A O 1
ATOM 841 N N . GLU A 1 107 ? 9.574 7.876 -28.175 1.00 78.88 107 GLU A N 1
ATOM 842 C CA . GLU A 1 107 ? 10.403 7.661 -29.364 1.00 78.88 107 GLU A CA 1
ATOM 843 C C . GLU A 1 107 ? 9.765 6.706 -30.382 1.00 78.88 107 GLU A C 1
ATOM 845 O O . GLU A 1 107 ? 9.894 6.915 -31.588 1.00 78.88 107 GLU A O 1
ATOM 850 N N . SER A 1 108 ? 9.079 5.658 -29.916 1.00 80.19 108 SER A N 1
ATOM 851 C CA . SER A 1 108 ? 8.595 4.567 -30.778 1.00 80.19 108 SER A CA 1
ATOM 852 C C . SER A 1 108 ? 7.082 4.552 -31.017 1.00 80.19 108 SER A C 1
ATOM 854 O O . SER A 1 108 ? 6.614 3.870 -31.927 1.00 80.19 108 SER A O 1
ATOM 856 N N . GLY A 1 109 ? 6.301 5.255 -30.195 1.00 82.06 109 GLY A N 1
ATOM 857 C CA . GLY A 1 109 ? 4.841 5.134 -30.133 1.00 82.06 109 GLY A CA 1
ATOM 858 C C . GLY A 1 109 ? 4.343 3.805 -29.546 1.00 82.06 109 GLY A C 1
ATOM 859 O O . GLY A 1 109 ? 3.137 3.559 -29.537 1.00 82.06 109 GLY A O 1
ATOM 860 N N . VAL A 1 110 ? 5.242 2.941 -29.061 1.00 80.50 110 VAL A N 1
ATOM 861 C CA . VAL A 1 110 ? 4.929 1.610 -28.523 1.00 80.50 110 VAL A CA 1
ATOM 862 C C . VAL A 1 110 ? 5.191 1.591 -27.020 1.00 80.50 110 VAL A C 1
ATOM 864 O O . VAL A 1 110 ? 6.258 1.988 -26.558 1.00 80.50 110 VAL A O 1
ATOM 867 N N . GLU A 1 111 ? 4.210 1.143 -26.231 1.00 79.56 111 GLU A N 1
ATOM 868 C CA . GLU A 1 111 ? 4.378 1.027 -24.779 1.00 79.56 111 GLU A CA 1
ATOM 869 C C . GLU A 1 111 ? 5.398 -0.074 -24.465 1.00 79.56 111 GLU A C 1
ATOM 871 O O . GLU A 1 111 ? 5.181 -1.246 -24.773 1.00 79.56 111 GLU A O 1
ATOM 876 N N . VAL A 1 112 ? 6.498 0.305 -23.817 1.00 81.56 112 VAL A N 1
ATOM 877 C CA . VAL A 1 112 ? 7.498 -0.637 -23.311 1.00 81.56 112 VAL A CA 1
ATOM 878 C C . VAL A 1 112 ? 7.270 -0.829 -21.815 1.00 81.56 112 VAL A C 1
ATOM 880 O O . VAL A 1 112 ? 7.270 0.138 -21.046 1.00 81.56 112 VAL A O 1
ATOM 883 N N . ARG A 1 113 ? 7.072 -2.086 -21.405 1.00 83.88 113 ARG A N 1
ATOM 884 C CA . ARG A 1 113 ? 6.931 -2.487 -20.001 1.00 83.88 113 ARG A CA 1
ATOM 885 C C . ARG A 1 113 ? 8.113 -3.341 -19.570 1.00 83.88 113 ARG A C 1
ATOM 887 O O . ARG A 1 113 ? 8.560 -4.198 -20.330 1.00 83.88 113 ARG A O 1
ATOM 894 N N . ARG A 1 114 ? 8.598 -3.105 -18.354 1.00 80.75 114 ARG A N 1
ATOM 895 C CA . ARG A 1 114 ? 9.569 -3.966 -17.670 1.00 80.75 114 ARG A CA 1
ATOM 896 C C . ARG A 1 114 ? 8.865 -4.618 -16.490 1.00 80.75 114 ARG A C 1
ATOM 898 O O . ARG A 1 114 ? 8.215 -3.903 -15.730 1.00 80.75 114 ARG A O 1
ATOM 905 N N . GLU A 1 115 ? 8.960 -5.936 -16.394 1.00 76.88 115 GLU A N 1
ATOM 906 C CA . GLU A 1 115 ? 8.466 -6.723 -15.255 1.00 76.88 115 GLU A CA 1
ATOM 907 C C . GLU A 1 115 ? 9.490 -6.732 -14.116 1.00 76.88 115 GLU A C 1
ATOM 909 O O . GLU A 1 115 ? 10.709 -6.740 -14.420 1.00 76.88 115 GLU A O 1
#

Secondary structure (DSSP, 8-state):
---SPPPPP----------TT---SHHHHHTTT-EEEEEEES--S-GGGHHHHHHHHHHHEEEEEEEEEE---TT-HHHHHHHHHHHHHTT-------EEEHHHHHHHSS-EEE-

pLDDT: mean 90.76, std 10.21, range [47.84, 98.56]

InterPro domains:
  IPR029063 S-adenosyl-L-methionine-dependent methyltransferase superfamily [G3DSA:3.40.50.150] (1-109)
  IPR029063 S-adenosyl-L-methionine-dependent methyltransferase superfamily [SSF53335] (22-102)